Protein AF-A0A329R7V6-F1 (afdb_monomer_lite)

Organism: NCBI:txid29920

Structure (mmCIF, N/CA/C/O backbone):
data_AF-A0A329R7V6-F1
#
_entry.id   AF-A0A329R7V6-F1
#
loop_
_atom_site.group_PDB
_atom_site.id
_atom_site.type_symbol
_atom_site.label_atom_id
_atom_site.label_alt_id
_atom_site.label_comp_id
_atom_site.label_asym_id
_atom_site.label_entity_id
_atom_site.label_seq_id
_atom_site.pdbx_PDB_ins_code
_atom_site.Cartn_x
_atom_site.Cartn_y
_atom_site.Cartn_z
_atom_site.occupancy
_atom_site.B_iso_or_equiv
_atom_site.auth_seq_id
_atom_site.auth_comp_id
_atom_site.auth_asym_id
_atom_site.auth_atom_id
_atom_site.pdbx_PDB_model_num
ATOM 1 N N . MET A 1 1 ? 5.541 -12.336 -3.473 1.00 42.47 1 MET A N 1
ATOM 2 C CA . MET A 1 1 ? 6.034 -11.469 -2.370 1.00 42.47 1 MET A CA 1
ATOM 3 C C . MET A 1 1 ? 6.518 -12.297 -1.182 1.00 42.47 1 MET A C 1
ATOM 5 O O . MET A 1 1 ? 7.605 -12.032 -0.698 1.00 42.47 1 MET A O 1
ATOM 9 N N . PHE A 1 2 ? 5.771 -13.330 -0.771 1.00 46.72 2 PHE A N 1
ATOM 10 C CA . PHE A 1 2 ? 6.208 -14.317 0.228 1.00 46.72 2 PHE A CA 1
ATOM 11 C C . PHE A 1 2 ? 7.547 -14.991 -0.141 1.00 46.72 2 PHE A C 1
ATOM 13 O O . PHE A 1 2 ? 8.508 -14.904 0.614 1.00 46.72 2 PHE A O 1
ATOM 20 N N . GLU A 1 3 ? 7.664 -15.524 -1.359 1.00 45.62 3 GLU A N 1
ATOM 21 C CA . GLU A 1 3 ? 8.892 -16.182 -1.849 1.00 45.62 3 GLU A CA 1
ATOM 22 C C . GLU A 1 3 ? 10.085 -15.220 -2.011 1.00 45.62 3 GLU A C 1
ATOM 24 O O . GLU A 1 3 ? 11.224 -15.572 -1.720 1.00 45.62 3 GLU A O 1
ATOM 29 N N . TYR A 1 4 ? 9.819 -13.967 -2.400 1.00 49.75 4 TYR A N 1
ATOM 30 C CA . TYR A 1 4 ? 10.835 -12.908 -2.490 1.00 49.75 4 TYR A CA 1
ATOM 31 C C . TYR A 1 4 ? 11.442 -12.571 -1.117 1.00 49.75 4 TYR A C 1
ATOM 33 O O . TYR A 1 4 ? 12.631 -12.275 -1.014 1.00 49.75 4 TYR A O 1
ATOM 41 N N . ASN A 1 5 ? 10.633 -12.645 -0.055 1.00 54.78 5 ASN A N 1
ATOM 42 C CA . ASN A 1 5 ? 11.086 -12.429 1.317 1.00 54.78 5 ASN A CA 1
ATOM 43 C C . ASN A 1 5 ? 11.828 -13.660 1.878 1.00 54.78 5 ASN A C 1
ATOM 45 O O . ASN A 1 5 ? 12.814 -13.487 2.591 1.00 54.78 5 ASN A O 1
ATOM 49 N N . GLU A 1 6 ? 11.424 -14.880 1.504 1.00 60.44 6 GLU A N 1
ATOM 50 C CA . GLU A 1 6 ? 12.113 -16.133 1.869 1.00 60.44 6 GLU A CA 1
ATOM 51 C C . GLU A 1 6 ? 13.513 -16.257 1.246 1.00 60.44 6 GLU A C 1
ATOM 53 O O . GLU A 1 6 ? 14.445 -16.728 1.898 1.00 60.44 6 GLU A O 1
ATOM 58 N N . ALA A 1 7 ? 13.703 -15.775 0.014 1.00 59.91 7 ALA A N 1
ATOM 59 C CA . ALA A 1 7 ? 15.012 -15.763 -0.647 1.00 59.91 7 ALA A CA 1
ATOM 60 C C . ALA A 1 7 ? 16.041 -14.846 0.052 1.00 59.91 7 ALA A C 1
ATOM 62 O O . ALA A 1 7 ? 17.246 -14.972 -0.155 1.00 59.91 7 ALA A O 1
ATOM 63 N N . ARG A 1 8 ? 15.587 -13.928 0.917 1.00 54.38 8 ARG A N 1
ATOM 64 C CA . ARG A 1 8 ? 16.402 -12.888 1.566 1.00 54.38 8 ARG A CA 1
ATOM 65 C C . ARG A 1 8 ? 16.941 -13.291 2.949 1.00 54.38 8 ARG A C 1
ATOM 67 O O . ARG A 1 8 ? 17.334 -12.422 3.729 1.00 54.38 8 ARG A O 1
ATOM 74 N N . LYS A 1 9 ? 17.008 -14.596 3.252 1.00 53.03 9 LYS A N 1
ATOM 75 C CA . LYS A 1 9 ? 17.470 -15.176 4.538 1.00 53.03 9 LYS A CA 1
ATOM 76 C C . LYS A 1 9 ? 18.847 -14.689 5.043 1.00 53.03 9 LYS A C 1
ATOM 78 O O . LYS A 1 9 ? 19.158 -14.904 6.211 1.00 53.03 9 LYS A O 1
ATOM 83 N N . GLN A 1 10 ? 19.644 -13.980 4.236 1.00 53.66 10 GLN A N 1
ATOM 84 C CA . GLN A 1 10 ? 20.963 -13.427 4.596 1.00 53.66 10 GLN A CA 1
ATOM 85 C C . GLN A 1 10 ? 20.989 -11.915 4.892 1.00 53.66 10 GLN A C 1
ATOM 87 O O . GLN A 1 10 ? 21.960 -11.214 4.625 1.00 53.66 10 GLN A O 1
ATOM 92 N N . SER A 1 11 ? 19.943 -11.392 5.520 1.00 55.75 11 SER A N 1
ATOM 93 C CA . SER A 1 11 ? 20.054 -10.177 6.330 1.00 55.75 11 SER A CA 1
ATOM 94 C C . SER A 1 11 ? 19.015 -10.261 7.436 1.00 55.75 11 SER A C 1
ATOM 96 O O . SER A 1 11 ? 17.975 -9.606 7.402 1.00 55.75 11 SER A O 1
ATOM 98 N N . ARG A 1 12 ? 19.253 -11.133 8.423 1.00 56.56 12 ARG A N 1
ATOM 99 C CA . ARG A 1 12 ? 18.532 -10.998 9.689 1.00 56.56 12 ARG A CA 1
ATOM 100 C C . ARG A 1 12 ? 18.857 -9.601 10.204 1.00 56.56 12 ARG A C 1
ATOM 102 O O . ARG A 1 12 ? 20.007 -9.321 10.540 1.00 56.56 12 ARG A O 1
ATOM 109 N N . ALA A 1 13 ? 17.858 -8.720 10.223 1.00 59.91 13 ALA A N 1
ATOM 110 C CA . ALA A 1 13 ? 17.951 -7.482 10.976 1.00 59.91 13 ALA A CA 1
ATOM 111 C C . ALA A 1 13 ? 18.477 -7.848 12.371 1.00 59.91 13 ALA A C 1
ATOM 113 O O . ALA A 1 13 ? 17.977 -8.803 12.974 1.00 59.91 13 ALA A O 1
ATOM 114 N N . LYS A 1 14 ? 19.524 -7.154 12.845 1.00 67.25 14 LYS A N 1
ATOM 115 C CA . LYS A 1 14 ? 20.061 -7.367 14.197 1.00 67.25 14 LYS A CA 1
ATOM 116 C C . LYS A 1 14 ? 18.889 -7.417 15.170 1.00 67.25 14 LYS A C 1
ATOM 118 O O . LYS A 1 14 ? 17.981 -6.596 15.033 1.00 67.25 14 LYS A O 1
ATOM 123 N N . THR A 1 15 ? 18.906 -8.360 16.114 1.00 60.94 15 THR A N 1
ATOM 124 C CA . THR A 1 15 ? 17.868 -8.488 17.142 1.00 60.94 15 THR A CA 1
ATOM 125 C C . THR A 1 15 ? 17.731 -7.155 17.869 1.00 60.94 15 THR A C 1
ATOM 127 O O . THR A 1 15 ? 18.508 -6.823 18.759 1.00 60.94 15 THR A O 1
ATOM 130 N N . ALA A 1 16 ? 16.770 -6.352 17.429 1.00 65.88 16 ALA A N 1
ATOM 131 C CA . ALA A 1 16 ? 16.490 -5.044 17.970 1.00 65.88 16 ALA A CA 1
ATOM 132 C C . ALA A 1 16 ? 15.303 -5.210 18.908 1.00 65.88 16 ALA A C 1
ATOM 134 O O . ALA A 1 16 ? 14.226 -5.634 18.485 1.00 65.88 16 ALA A O 1
ATOM 135 N N . ARG A 1 17 ? 15.493 -4.865 20.182 1.00 68.31 17 ARG A N 1
ATOM 136 C CA . ARG A 1 17 ? 14.377 -4.682 21.110 1.00 68.31 17 ARG A CA 1
ATOM 137 C C . ARG A 1 17 ? 13.646 -3.410 20.700 1.00 68.31 17 ARG A C 1
ATOM 139 O O . ARG A 1 17 ? 13.986 -2.320 21.144 1.00 68.31 17 ARG A O 1
ATOM 146 N N . LYS A 1 18 ? 12.693 -3.545 19.779 1.00 75.31 18 LYS A N 1
ATOM 147 C CA . LYS A 1 18 ? 11.768 -2.459 19.465 1.00 75.31 18 LYS A CA 1
ATOM 148 C C . LYS A 1 18 ? 10.794 -2.341 20.628 1.00 75.31 18 LYS A C 1
ATOM 150 O O . LYS A 1 18 ? 10.190 -3.336 21.023 1.00 75.31 18 LYS A O 1
ATOM 155 N N . LEU A 1 19 ? 10.663 -1.139 21.176 1.00 74.62 19 LEU A N 1
ATOM 156 C CA . LEU A 1 19 ? 9.619 -0.853 22.143 1.00 74.62 19 LEU A CA 1
ATOM 157 C C . LEU A 1 19 ? 8.278 -0.960 21.412 1.00 74.62 19 LEU A C 1
ATOM 159 O O . LEU A 1 19 ? 8.050 -0.257 20.426 1.00 74.62 19 LEU A O 1
ATOM 163 N N . ILE A 1 20 ? 7.407 -1.853 21.867 1.00 72.44 20 ILE A N 1
ATOM 164 C CA . ILE A 1 20 ? 6.022 -1.856 21.410 1.00 72.44 20 ILE A CA 1
ATOM 165 C C . ILE A 1 20 ? 5.334 -0.746 22.195 1.00 72.44 20 ILE A C 1
ATOM 167 O O . ILE A 1 20 ? 5.119 -0.874 23.395 1.00 72.44 20 ILE A O 1
ATOM 171 N N . GLY A 1 21 ? 5.081 0.380 21.524 1.00 71.81 21 GLY A N 1
ATOM 172 C CA . GLY A 1 21 ? 4.528 1.578 22.159 1.00 71.81 21 GLY A CA 1
ATOM 173 C C . GLY A 1 21 ? 3.095 1.400 22.668 1.00 71.81 21 GLY A C 1
ATOM 174 O O . GLY A 1 21 ? 2.680 2.125 23.563 1.00 71.81 21 GLY A O 1
ATOM 175 N N . SER A 1 22 ? 2.346 0.440 22.119 1.00 75.94 22 SER A N 1
ATOM 176 C CA . SER A 1 22 ? 1.012 0.056 22.582 1.00 75.94 22 SER A CA 1
ATOM 177 C C . SER A 1 22 ? 0.610 -1.300 21.993 1.00 75.94 22 SER A C 1
ATOM 179 O O . SER A 1 22 ? 0.950 -1.599 20.847 1.00 75.94 22 SER A O 1
ATOM 181 N N . TYR A 1 23 ? -0.136 -2.094 22.764 1.00 81.88 23 TYR A N 1
ATOM 182 C CA . TYR A 1 23 ? -0.813 -3.321 22.312 1.00 81.88 23 TYR A CA 1
ATOM 183 C C . TYR A 1 23 ? -2.319 -3.125 22.074 1.00 81.88 23 TYR A C 1
ATOM 185 O O . TYR A 1 23 ? -3.021 -4.078 21.752 1.00 81.88 23 TYR A O 1
ATOM 193 N N . PHE A 1 24 ? -2.825 -1.901 22.224 1.00 85.31 24 PHE A N 1
ATOM 194 C CA . PHE A 1 24 ? -4.228 -1.564 22.009 1.00 85.31 24 PHE A CA 1
ATOM 195 C C . PHE A 1 24 ? -4.370 -0.438 20.983 1.00 85.31 24 PHE A C 1
ATOM 197 O O . PHE A 1 24 ? -3.466 0.379 20.785 1.00 85.31 24 PHE A O 1
ATOM 204 N N . GLY A 1 25 ? -5.529 -0.398 20.334 1.00 85.31 25 GLY A N 1
ATOM 205 C CA . GLY A 1 25 ? -5.874 0.606 19.342 1.00 85.31 25 GLY A CA 1
ATOM 206 C C . GLY A 1 25 ? -7.316 1.053 19.502 1.00 85.31 25 GLY A C 1
ATOM 207 O O . GLY A 1 25 ? -8.203 0.221 19.679 1.00 85.31 25 GLY A O 1
ATOM 208 N N . GLU A 1 26 ? -7.561 2.357 19.415 1.00 90.25 26 GLU A N 1
ATOM 209 C CA . GLU A 1 26 ? -8.907 2.923 19.454 1.00 90.25 26 GLU A CA 1
ATOM 210 C C . GLU A 1 26 ? -9.230 3.582 18.108 1.00 90.25 26 GLU A C 1
ATOM 212 O O . GLU A 1 26 ? -8.431 4.353 17.582 1.00 90.25 26 GLU A O 1
ATOM 217 N N . LYS A 1 27 ? -10.402 3.258 17.538 1.00 91.00 27 LYS A N 1
ATOM 218 C CA . LYS A 1 27 ? -10.924 3.840 16.282 1.00 91.00 27 LYS A CA 1
ATOM 219 C C . LYS A 1 27 ? -9.932 3.778 15.104 1.00 91.00 27 LYS A C 1
ATOM 221 O O . LYS A 1 27 ? -9.801 4.727 14.335 1.00 91.00 27 LYS A O 1
ATOM 226 N N . ILE A 1 28 ? -9.252 2.642 14.939 1.00 90.88 28 ILE A N 1
ATOM 227 C CA . ILE A 1 28 ? -8.311 2.421 13.834 1.00 90.88 28 ILE A CA 1
ATOM 228 C C . ILE A 1 28 ? -9.058 1.936 12.586 1.00 90.88 28 ILE A C 1
ATOM 230 O O . ILE A 1 28 ? -9.819 0.970 12.645 1.00 90.88 28 ILE A O 1
ATOM 234 N N . LEU A 1 29 ? -8.786 2.561 11.438 1.00 91.94 29 LEU A N 1
ATOM 235 C CA . LEU A 1 29 ? -9.160 2.025 10.130 1.00 91.94 29 LEU A CA 1
ATOM 236 C C . LEU A 1 29 ? -8.098 1.018 9.666 1.00 91.94 29 LEU A C 1
ATOM 238 O O . LEU A 1 29 ? -6.937 1.376 9.482 1.00 91.94 29 LEU A O 1
ATOM 242 N N . ILE A 1 30 ? -8.492 -0.243 9.474 1.00 91.31 30 ILE A N 1
ATOM 243 C CA . ILE A 1 30 ? -7.578 -1.339 9.120 1.00 91.31 30 ILE A CA 1
ATOM 244 C C . ILE A 1 30 ? -8.068 -2.028 7.846 1.00 91.31 30 ILE A C 1
ATOM 246 O O . ILE A 1 30 ? -9.254 -2.320 7.698 1.00 91.31 30 ILE A O 1
ATOM 250 N N . TYR A 1 31 ? -7.145 -2.340 6.933 1.00 92.12 31 TYR A N 1
ATOM 251 C CA . TYR A 1 31 ? -7.450 -3.167 5.766 1.00 92.12 31 TYR A CA 1
ATOM 252 C C . TYR A 1 31 ? -7.895 -4.572 6.179 1.00 92.12 31 TYR A C 1
ATOM 254 O O . TYR A 1 31 ? -7.267 -5.209 7.024 1.00 92.12 31 TYR A O 1
ATOM 262 N N . ALA A 1 32 ? -8.922 -5.103 5.512 1.00 92.38 32 ALA A N 1
ATOM 263 C CA . ALA A 1 32 ? -9.503 -6.402 5.851 1.00 92.38 32 ALA A CA 1
ATOM 264 C C . ALA A 1 32 ? -8.479 -7.555 5.864 1.00 92.38 32 ALA A C 1
ATOM 266 O O . ALA A 1 32 ? -8.560 -8.441 6.711 1.00 92.38 32 ALA A O 1
ATOM 267 N N . SER A 1 33 ? -7.499 -7.553 4.955 1.00 93.56 33 SER A N 1
ATOM 268 C CA . SER A 1 33 ? -6.441 -8.573 4.915 1.00 93.56 33 SER A CA 1
ATOM 269 C C . SER A 1 33 ? -5.519 -8.515 6.135 1.00 93.56 33 SER A C 1
ATOM 271 O O . SER A 1 33 ? -5.210 -9.553 6.716 1.00 93.56 33 SER A O 1
ATOM 273 N N . LEU A 1 34 ? -5.121 -7.312 6.550 1.00 92.06 34 LEU A N 1
ATOM 274 C CA . LEU A 1 34 ? -4.290 -7.107 7.734 1.00 92.06 34 LEU A CA 1
ATOM 275 C C . LEU A 1 34 ? -5.059 -7.443 9.015 1.00 92.06 34 LEU A C 1
ATOM 277 O O . LEU A 1 34 ? -4.523 -8.107 9.895 1.00 92.06 34 LEU A O 1
ATOM 281 N N . LEU A 1 35 ? -6.334 -7.053 9.087 1.00 92.25 35 LEU A N 1
ATOM 282 C CA . LEU A 1 35 ? -7.195 -7.377 10.220 1.00 92.25 35 LEU A CA 1
ATOM 283 C C . LEU A 1 35 ? -7.324 -8.894 10.413 1.00 92.25 35 LEU A C 1
ATOM 285 O O . LEU A 1 35 ? -7.138 -9.385 11.520 1.00 92.25 35 LEU A O 1
ATOM 289 N N . LYS A 1 36 ? -7.567 -9.650 9.333 1.00 94.44 36 LYS A N 1
ATOM 290 C CA . LYS A 1 36 ? -7.605 -11.123 9.381 1.00 94.44 36 LYS A CA 1
ATOM 291 C C . LYS A 1 36 ? -6.305 -11.715 9.920 1.00 94.44 36 LYS A C 1
ATOM 293 O O . LYS A 1 36 ? -6.350 -12.647 10.718 1.00 94.44 36 LYS A O 1
ATOM 298 N N . TRP A 1 37 ? -5.160 -11.171 9.502 1.00 95.06 37 TRP A N 1
ATOM 299 C CA . TRP A 1 37 ? -3.862 -11.606 10.011 1.00 95.06 37 TRP A CA 1
ATOM 300 C C . TRP A 1 37 ? -3.743 -11.343 11.513 1.00 95.06 37 TRP A C 1
ATOM 302 O O . TRP A 1 37 ? -3.370 -12.249 12.248 1.00 95.06 37 TRP A O 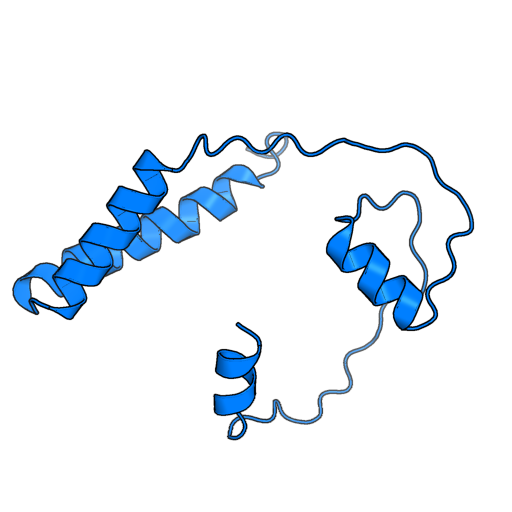1
ATOM 312 N N . TYR A 1 38 ? -4.123 -10.156 11.993 1.00 92.81 38 TYR A N 1
ATOM 313 C CA . TYR A 1 38 ? -4.070 -9.852 13.423 1.00 92.81 38 TYR A CA 1
ATOM 314 C C . TYR A 1 38 ? -4.993 -10.735 14.262 1.00 92.81 38 TYR A C 1
ATOM 316 O O . TYR A 1 38 ? -4.561 -11.225 15.302 1.00 92.81 38 TYR A O 1
ATOM 324 N N . ILE A 1 39 ? -6.222 -10.994 13.805 1.00 94.69 39 ILE A N 1
ATOM 325 C CA . ILE A 1 39 ? -7.152 -11.903 14.495 1.00 94.69 39 ILE A CA 1
ATOM 326 C C . ILE A 1 39 ? -6.535 -13.302 14.614 1.00 94.69 39 ILE A C 1
ATOM 328 O O . ILE A 1 39 ? -6.553 -13.897 15.687 1.00 94.69 39 ILE A O 1
ATOM 332 N N . ALA A 1 40 ? -5.913 -13.803 13.542 1.00 96.62 40 ALA A N 1
ATOM 333 C CA . ALA A 1 40 ? -5.221 -15.092 13.565 1.00 96.62 40 ALA A CA 1
ATOM 334 C C . ALA A 1 40 ? -4.031 -15.137 14.547 1.00 96.62 40 ALA A C 1
ATOM 336 O O . ALA A 1 40 ? -3.603 -16.221 14.930 1.00 96.62 40 ALA A O 1
ATOM 337 N N . HIS A 1 41 ? -3.511 -13.979 14.964 1.00 93.75 41 HIS A N 1
ATOM 338 C CA . HIS A 1 41 ? -2.425 -13.843 15.940 1.00 93.75 41 HIS A CA 1
ATOM 339 C C . HIS A 1 41 ? -2.922 -13.366 17.316 1.00 93.75 41 HIS A C 1
ATOM 341 O O . HIS A 1 41 ? -2.128 -12.876 18.116 1.00 93.75 41 HIS A O 1
ATOM 347 N N . GLY A 1 42 ? -4.221 -13.510 17.600 1.00 93.06 42 GLY A N 1
ATOM 348 C CA . GLY A 1 42 ? -4.792 -13.254 18.924 1.00 93.06 42 GLY A CA 1
ATOM 349 C C . GLY A 1 42 ? -5.251 -11.818 19.173 1.00 93.06 42 GLY A C 1
ATOM 350 O O . GLY A 1 42 ? -5.480 -11.452 20.321 1.00 93.06 42 GLY A O 1
ATOM 351 N N . MET A 1 43 ? -5.394 -10.984 18.136 1.00 92.50 43 MET A N 1
ATOM 352 C CA . MET A 1 43 ? -6.070 -9.692 18.292 1.00 92.50 43 MET A CA 1
ATOM 353 C C . MET A 1 43 ? -7.567 -9.899 18.527 1.00 92.50 43 MET A C 1
ATOM 355 O O . MET A 1 43 ? -8.255 -10.512 17.710 1.00 92.50 43 MET A O 1
ATOM 359 N N . GLU A 1 44 ? -8.081 -9.289 19.590 1.00 94.62 44 GLU A N 1
ATOM 360 C CA . GLU A 1 44 ? -9.504 -9.269 19.913 1.00 94.62 44 GLU A CA 1
ATOM 361 C C . GLU A 1 44 ? -10.145 -7.948 19.473 1.00 94.62 44 GLU A C 1
ATOM 363 O O . GLU A 1 44 ? -9.644 -6.858 19.755 1.00 94.62 44 GLU A O 1
ATOM 368 N N . ILE A 1 45 ? -11.280 -8.036 18.776 1.00 93.75 45 ILE A N 1
ATOM 369 C CA . ILE A 1 45 ? -12.068 -6.863 18.388 1.00 93.75 45 ILE A CA 1
ATOM 370 C C . ILE A 1 45 ? -13.107 -6.604 19.475 1.00 93.75 45 ILE A C 1
ATOM 372 O O . ILE A 1 45 ? -14.050 -7.373 19.631 1.00 93.75 45 ILE A O 1
ATOM 376 N N . THR A 1 46 ? -12.970 -5.489 20.189 1.00 95.69 46 THR A N 1
ATOM 377 C CA . THR A 1 46 ? -13.909 -5.108 21.258 1.00 95.69 46 THR A CA 1
ATOM 378 C C . THR A 1 46 ? -15.088 -4.277 20.752 1.00 95.69 46 THR A C 1
ATOM 380 O O . THR A 1 46 ? -16.185 -4.370 21.298 1.00 95.69 46 THR A O 1
ATOM 383 N N . LYS A 1 47 ? -14.884 -3.450 19.715 1.00 94.62 47 LYS A N 1
ATOM 384 C CA . LYS A 1 47 ? -15.911 -2.582 19.112 1.00 94.62 47 LYS A CA 1
ATOM 385 C C . LYS A 1 47 ? -15.690 -2.424 17.609 1.00 94.62 47 LYS A C 1
ATOM 387 O O . LYS A 1 47 ? -14.558 -2.263 17.159 1.00 94.62 47 LYS A O 1
ATOM 392 N N . THR A 1 48 ? -16.780 -2.396 16.843 1.00 93.94 48 THR A N 1
ATOM 393 C CA . THR A 1 48 ? -16.779 -2.049 15.413 1.00 93.94 48 THR A CA 1
ATOM 394 C C . THR A 1 48 ? -17.636 -0.805 15.191 1.00 93.94 48 THR A C 1
ATOM 396 O O . THR A 1 48 ? -18.685 -0.656 15.810 1.00 93.94 48 THR A O 1
ATOM 399 N N . TYR A 1 49 ? -17.162 0.115 14.347 1.00 93.88 49 TYR A N 1
ATOM 400 C CA . TYR A 1 49 ? -17.837 1.398 14.091 1.00 93.88 49 TYR A CA 1
ATOM 401 C C . TYR A 1 49 ? -18.419 1.489 12.678 1.00 93.88 49 TYR A C 1
ATOM 403 O O . TYR A 1 49 ? -19.428 2.153 12.470 1.00 93.88 49 TYR A O 1
ATOM 411 N N . GLY A 1 50 ? -17.794 0.833 11.698 1.00 93.06 50 GLY A N 1
ATOM 412 C CA . GLY A 1 50 ? -18.250 0.855 10.315 1.00 93.06 50 GLY A CA 1
ATOM 413 C C . GLY A 1 50 ? -17.357 0.033 9.396 1.00 93.06 50 GLY A C 1
ATOM 414 O O . GLY A 1 50 ? -16.250 -0.361 9.765 1.00 93.06 50 GLY A O 1
ATOM 415 N N . PHE A 1 51 ? -17.856 -0.207 8.187 1.00 93.19 51 PHE A N 1
ATOM 416 C CA . PHE A 1 51 ? -17.164 -0.952 7.143 1.00 93.19 51 PHE A CA 1
ATOM 417 C C . PHE A 1 51 ? -17.137 -0.117 5.868 1.00 93.19 51 PHE A C 1
ATOM 419 O O . PHE A 1 51 ? -18.163 0.404 5.438 1.00 93.19 51 PHE A O 1
ATOM 426 N N . ILE A 1 52 ? -15.959 -0.005 5.259 1.00 92.06 52 ILE A N 1
ATOM 427 C CA . ILE A 1 52 ? -15.779 0.668 3.974 1.00 92.06 52 ILE A CA 1
ATOM 428 C C . ILE A 1 52 ? -15.535 -0.416 2.935 1.00 92.06 52 ILE A C 1
ATOM 430 O O . ILE A 1 52 ? -14.537 -1.136 3.009 1.00 92.06 52 ILE A O 1
ATOM 434 N N . ASN A 1 53 ? -16.450 -0.548 1.976 1.00 90.12 53 ASN A N 1
ATOM 435 C CA . ASN A 1 53 ? -16.250 -1.475 0.873 1.00 90.12 53 ASN A CA 1
ATOM 436 C C . ASN A 1 53 ? -15.218 -0.896 -0.104 1.00 90.12 53 ASN A C 1
ATOM 438 O O . ASN A 1 53 ? -15.382 0.213 -0.614 1.00 90.12 53 ASN A O 1
ATOM 442 N N . ALA A 1 54 ? -14.148 -1.646 -0.355 1.00 82.38 54 ALA A N 1
ATOM 443 C CA . ALA A 1 54 ? -13.141 -1.263 -1.327 1.00 82.38 54 ALA A CA 1
ATOM 444 C C . ALA A 1 54 ? -13.622 -1.646 -2.730 1.00 82.38 54 ALA A C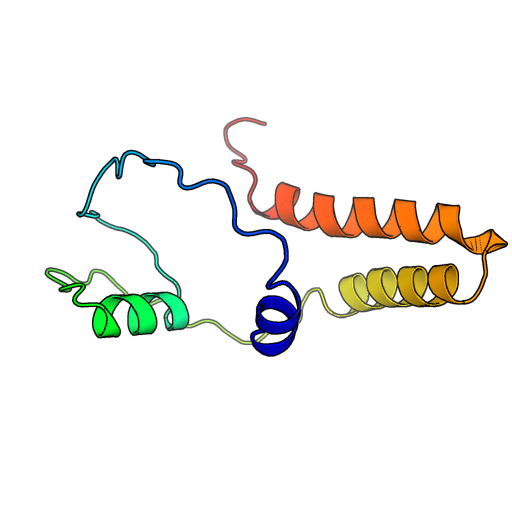 1
ATOM 446 O O . ALA A 1 54 ? -13.604 -2.817 -3.107 1.00 82.38 54 ALA A O 1
ATOM 447 N N . ASN A 1 55 ? -14.013 -0.653 -3.527 1.00 80.69 55 ASN A N 1
ATOM 448 C CA . ASN A 1 55 ? -14.325 -0.880 -4.934 1.00 80.69 55 ASN A CA 1
ATOM 449 C C . ASN A 1 55 ? -13.030 -1.080 -5.727 1.00 80.69 55 ASN A C 1
ATOM 451 O O . ASN A 1 55 ? -12.128 -0.239 -5.695 1.00 80.69 55 ASN A O 1
ATOM 455 N N . SER A 1 56 ? -12.931 -2.190 -6.461 1.00 71.12 56 SER A N 1
ATOM 456 C CA . SER A 1 56 ? -11.751 -2.505 -7.264 1.00 71.12 56 SER A CA 1
ATOM 457 C C . SER A 1 56 ? -11.724 -1.669 -8.548 1.00 71.12 56 SER A C 1
ATOM 459 O O . SER A 1 56 ? -12.048 -2.152 -9.632 1.00 71.12 56 SER A O 1
ATOM 461 N N . HIS A 1 57 ? -11.311 -0.409 -8.447 1.00 81.69 57 HIS A N 1
ATOM 462 C CA . HIS A 1 57 ? -11.005 0.417 -9.612 1.00 81.69 57 HIS A CA 1
ATOM 463 C C . HIS A 1 57 ? -9.498 0.593 -9.758 1.00 81.69 57 HIS A C 1
ATOM 465 O O . HIS A 1 57 ? -8.787 0.930 -8.815 1.00 81.69 57 HIS A O 1
ATOM 471 N N . LYS A 1 58 ? -8.994 0.386 -10.977 1.00 84.50 58 LYS A N 1
ATOM 472 C CA . LYS A 1 58 ? -7.578 0.578 -11.311 1.00 84.50 58 LYS A CA 1
ATOM 473 C C . LYS A 1 58 ? -7.344 1.968 -11.907 1.00 84.50 58 LYS A C 1
ATOM 475 O O . LYS A 1 58 ? -6.792 2.080 -12.997 1.00 84.50 58 LYS A O 1
ATOM 480 N N . ALA A 1 59 ? -7.764 3.020 -11.203 1.00 86.88 59 ALA A N 1
ATOM 481 C CA . ALA A 1 59 ? -7.676 4.405 -11.688 1.00 86.88 59 ALA A CA 1
ATOM 482 C C . ALA A 1 59 ? -6.244 4.809 -12.098 1.00 86.88 59 ALA A C 1
ATOM 484 O O . ALA A 1 59 ? -6.046 5.541 -13.061 1.00 86.88 59 ALA A O 1
ATOM 485 N N . PHE A 1 60 ? -5.235 4.249 -11.426 1.00 89.12 60 PHE A N 1
ATOM 486 C CA . PHE A 1 60 ? -3.822 4.509 -11.705 1.00 89.12 60 PHE A CA 1
ATOM 487 C C . PHE A 1 60 ? -3.167 3.497 -12.658 1.00 89.12 60 PHE A C 1
ATOM 489 O O . PHE A 1 60 ? -1.951 3.535 -12.832 1.00 89.12 60 PHE A O 1
ATOM 496 N N . ALA A 1 61 ? -3.917 2.578 -13.283 1.00 92.50 61 ALA A N 1
ATOM 497 C CA . ALA A 1 61 ? -3.328 1.568 -14.170 1.00 92.50 61 ALA A CA 1
ATOM 498 C C . ALA A 1 61 ? -2.480 2.158 -15.311 1.00 92.50 61 ALA A C 1
ATOM 500 O O . ALA A 1 61 ? -1.372 1.654 -15.510 1.00 92.50 61 ALA A O 1
ATOM 501 N N . PRO A 1 62 ? -2.918 3.211 -16.035 1.00 94.81 62 PRO A N 1
ATOM 502 C CA . PRO A 1 62 ? -2.101 3.806 -17.092 1.00 94.81 62 PRO A CA 1
ATOM 503 C C . PRO A 1 62 ? -0.779 4.363 -16.554 1.00 94.81 62 P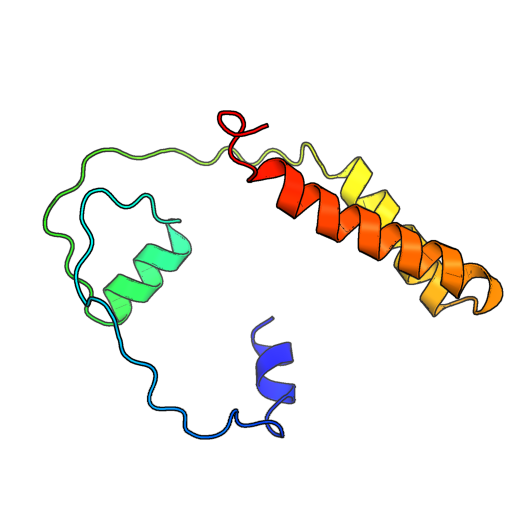RO A C 1
ATOM 505 O O . PRO A 1 62 ? 0.284 4.073 -17.101 1.00 94.81 62 PRO A O 1
ATOM 508 N N . PHE A 1 63 ? -0.839 5.079 -15.428 1.00 93.31 63 PHE A N 1
ATOM 509 C CA . PHE A 1 63 ? 0.331 5.639 -14.754 1.00 93.31 63 PHE A CA 1
ATOM 510 C C . PHE A 1 63 ? 1.311 4.545 -14.308 1.00 93.31 63 PHE A C 1
ATOM 512 O O . PHE A 1 63 ? 2.487 4.566 -14.670 1.00 93.31 63 PHE A O 1
ATOM 519 N N . MET A 1 64 ? 0.818 3.531 -13.591 1.00 93.25 64 MET A N 1
ATOM 520 C CA . MET A 1 64 ? 1.650 2.429 -13.103 1.00 93.25 64 MET A CA 1
ATOM 521 C C . MET A 1 64 ? 2.257 1.612 -14.244 1.00 93.25 64 MET A C 1
ATOM 523 O O . MET A 1 64 ? 3.394 1.148 -14.131 1.00 93.25 64 MET A O 1
ATOM 527 N N . LYS A 1 65 ? 1.532 1.453 -15.358 1.00 96.31 65 LYS A N 1
ATOM 528 C CA . LYS A 1 65 ? 2.047 0.804 -16.568 1.00 96.31 65 LYS A CA 1
ATOM 529 C C . LYS A 1 65 ? 3.173 1.621 -17.200 1.00 96.31 65 LYS A C 1
ATOM 531 O O . LYS A 1 65 ? 4.192 1.031 -17.542 1.00 96.31 65 LYS A O 1
ATOM 536 N N . ALA A 1 66 ? 3.038 2.944 -17.297 1.00 95.81 66 ALA A N 1
ATOM 537 C CA . ALA A 1 66 ? 4.094 3.815 -17.815 1.00 95.81 66 ALA A CA 1
ATOM 538 C C . ALA A 1 66 ? 5.371 3.737 -16.958 1.00 95.81 66 ALA A C 1
ATOM 540 O O . ALA A 1 66 ? 6.451 3.487 -17.490 1.00 95.81 66 ALA A O 1
ATOM 541 N N . VAL A 1 67 ? 5.236 3.840 -15.629 1.00 95.25 67 VAL A N 1
ATOM 542 C CA . VAL A 1 67 ? 6.360 3.678 -14.687 1.00 95.25 67 VAL A CA 1
ATOM 543 C C . VAL A 1 67 ? 7.017 2.306 -14.848 1.00 95.25 67 VAL A C 1
ATOM 545 O O . VAL A 1 67 ? 8.233 2.209 -14.994 1.00 95.25 67 VAL A O 1
ATOM 548 N N . SER A 1 68 ? 6.221 1.235 -14.866 1.00 95.62 68 SER A N 1
ATOM 549 C CA . SER A 1 68 ? 6.745 -0.134 -14.963 1.00 95.62 68 SER A CA 1
ATOM 550 C C . SER A 1 68 ? 7.411 -0.418 -16.311 1.00 95.62 68 SER A C 1
ATOM 552 O O . SER A 1 68 ? 8.385 -1.164 -16.365 1.00 95.62 68 SER A O 1
ATOM 554 N N . ASN A 1 69 ? 6.901 0.151 -17.404 1.00 96.75 69 ASN A N 1
ATOM 555 C CA . ASN A 1 69 ? 7.490 0.005 -18.734 1.00 96.75 69 ASN A CA 1
ATOM 556 C C . ASN A 1 69 ? 8.847 0.701 -18.815 1.00 96.75 69 ASN A C 1
ATOM 558 O O . ASN A 1 69 ? 9.822 0.049 -19.168 1.00 96.75 69 ASN A O 1
ATOM 562 N N . ALA A 1 70 ? 8.930 1.966 -18.396 1.00 94.62 70 ALA A N 1
ATOM 563 C CA . ALA A 1 70 ? 10.185 2.713 -18.397 1.00 94.62 70 ALA A CA 1
ATOM 564 C C . ALA A 1 70 ? 11.272 2.022 -17.557 1.00 94.62 70 ALA A C 1
ATOM 566 O O . ALA A 1 70 ? 12.437 1.997 -17.946 1.00 94.62 70 ALA A O 1
ATOM 567 N N . ARG A 1 71 ? 10.888 1.400 -16.433 1.00 95.25 71 ARG A N 1
ATOM 568 C CA . ARG A 1 71 ? 11.806 0.593 -15.619 1.00 95.25 71 ARG A CA 1
ATOM 569 C C . ARG A 1 71 ? 12.316 -0.643 -16.359 1.00 95.25 71 ARG A C 1
ATOM 571 O O . ARG A 1 71 ? 13.521 -0.837 -16.425 1.00 95.25 71 ARG A O 1
ATOM 578 N N . ARG A 1 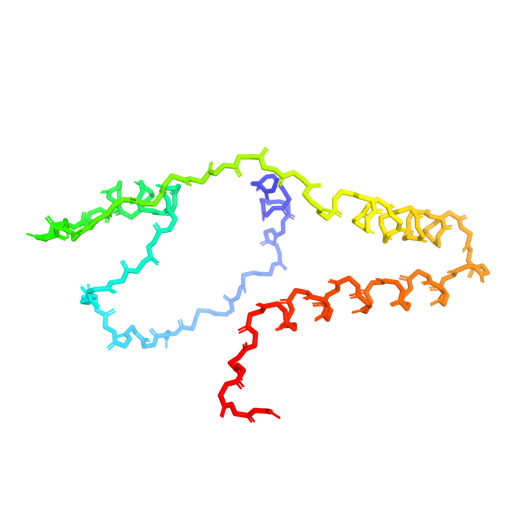72 ? 11.416 -1.428 -16.961 1.00 96.38 72 ARG A N 1
ATOM 579 C CA . ARG A 1 72 ? 11.792 -2.615 -17.750 1.00 96.38 72 ARG A CA 1
ATOM 580 C C . ARG A 1 72 ? 12.673 -2.265 -18.947 1.00 96.38 72 ARG A C 1
ATOM 582 O O . ARG A 1 72 ? 13.576 -3.021 -19.278 1.00 96.38 72 ARG A O 1
ATOM 589 N N . GLU A 1 73 ? 12.424 -1.124 -19.583 1.00 95.44 73 GLU A N 1
ATOM 590 C CA . GLU A 1 73 ? 13.264 -0.633 -20.676 1.00 95.44 73 GLU A CA 1
ATOM 591 C C . GLU A 1 73 ? 14.662 -0.231 -20.202 1.00 95.44 73 GLU A C 1
ATOM 593 O O . GLU A 1 73 ? 15.628 -0.563 -20.877 1.00 95.44 73 GLU A O 1
ATOM 598 N N . GLY A 1 74 ? 14.795 0.436 -19.051 1.00 93.94 74 GLY A N 1
ATOM 599 C CA . GLY A 1 74 ? 16.113 0.759 -18.488 1.00 93.94 74 GLY A CA 1
ATOM 600 C C . GLY A 1 74 ? 16.880 -0.452 -17.958 1.00 93.94 74 GLY A C 1
ATOM 601 O O . GLY A 1 74 ? 18.107 -0.432 -17.960 1.00 93.94 74 GLY A O 1
ATOM 602 N N . ASP A 1 75 ? 16.180 -1.515 -17.550 1.00 92.19 75 ASP A N 1
ATO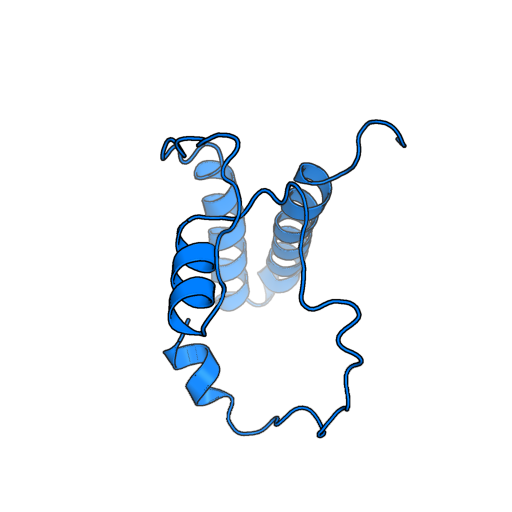M 603 C CA . ASP A 1 75 ? 16.814 -2.795 -17.209 1.00 92.19 75 ASP A CA 1
ATOM 604 C C . ASP A 1 75 ? 17.389 -3.489 -18.465 1.00 92.19 75 ASP A C 1
ATOM 606 O O . ASP A 1 75 ? 18.414 -4.165 -18.383 1.00 92.19 75 ASP A O 1
ATOM 610 N N . ALA A 1 76 ? 16.748 -3.313 -19.630 1.00 94.50 76 ALA A N 1
ATOM 611 C CA . ALA A 1 76 ? 17.183 -3.884 -20.909 1.00 94.50 76 ALA A CA 1
ATOM 612 C C . ALA A 1 76 ? 18.235 -3.028 -21.641 1.00 94.50 76 ALA A C 1
ATOM 614 O O . ALA A 1 76 ? 19.107 -3.572 -22.318 1.00 94.50 76 ALA A O 1
ATOM 615 N N . ASP A 1 77 ? 18.162 -1.701 -21.511 1.00 93.44 77 ASP A N 1
ATOM 616 C CA . ASP A 1 77 ? 19.024 -0.736 -22.195 1.00 93.44 77 ASP A CA 1
ATOM 617 C C . ASP A 1 77 ? 19.685 0.231 -21.200 1.00 93.44 77 ASP A C 1
ATOM 619 O O . ASP A 1 77 ? 19.045 1.105 -20.606 1.00 93.44 77 ASP A O 1
ATOM 623 N N . LYS A 1 78 ? 21.014 0.126 -21.079 1.00 91.81 78 LYS A N 1
ATOM 624 C CA . LYS A 1 78 ? 21.824 0.957 -20.176 1.00 91.81 78 LYS A CA 1
ATOM 625 C C . LYS A 1 78 ? 21.752 2.450 -20.505 1.00 91.81 78 LYS A C 1
ATOM 627 O O . LYS A 1 78 ? 21.897 3.260 -19.591 1.00 91.81 78 LYS A O 1
ATOM 632 N N . TYR A 1 79 ? 21.491 2.836 -21.756 1.00 94.38 79 TYR A N 1
ATOM 633 C CA . TYR A 1 79 ? 21.337 4.247 -22.127 1.00 94.38 79 TYR A CA 1
ATOM 634 C C . TYR A 1 79 ? 20.033 4.853 -21.587 1.00 94.38 79 TYR A C 1
ATOM 636 O O . TYR A 1 79 ? 19.939 6.066 -21.405 1.00 94.38 79 TYR A O 1
ATOM 644 N N . LYS A 1 80 ? 19.045 4.015 -21.247 1.00 93.44 80 LYS A N 1
ATOM 645 C CA . LYS A 1 80 ? 17.771 4.420 -20.635 1.00 93.44 80 LYS A CA 1
ATOM 646 C C . LYS A 1 80 ? 17.770 4.341 -19.106 1.00 93.44 80 LYS A C 1
ATOM 648 O O . LYS A 1 80 ? 16.755 4.658 -18.483 1.00 93.44 80 LYS A O 1
ATOM 653 N N . ALA A 1 81 ? 18.892 3.979 -18.480 1.00 93.81 81 ALA A N 1
ATOM 654 C CA . ALA A 1 81 ? 18.987 3.820 -17.028 1.00 93.81 81 ALA A CA 1
ATOM 655 C C . ALA A 1 81 ? 18.590 5.095 -16.257 1.00 93.81 81 ALA A C 1
ATOM 657 O O . ALA A 1 81 ? 17.883 5.018 -15.252 1.00 93.81 81 ALA A O 1
ATOM 658 N N . MET A 1 82 ? 18.970 6.278 -16.759 1.00 95.25 82 MET A N 1
ATOM 659 C CA . MET A 1 82 ? 18.590 7.558 -16.146 1.00 95.25 82 MET A CA 1
ATOM 660 C C . MET A 1 82 ? 17.067 7.759 -16.141 1.00 95.25 82 MET A C 1
ATOM 662 O O . MET A 1 82 ? 16.492 8.109 -15.111 1.00 95.25 82 MET A O 1
ATOM 666 N N . ILE A 1 83 ? 16.398 7.473 -17.262 1.00 93.88 83 ILE A N 1
ATOM 667 C CA . ILE A 1 83 ? 14.937 7.587 -17.390 1.00 93.88 83 ILE A CA 1
ATOM 668 C C . ILE A 1 83 ? 14.238 6.601 -16.445 1.00 93.88 83 ILE A C 1
ATOM 670 O O . ILE A 1 83 ? 13.263 6.958 -15.783 1.00 93.88 83 ILE A O 1
ATOM 674 N N . ALA A 1 84 ? 14.749 5.374 -16.332 1.00 95.31 84 ALA A N 1
ATOM 675 C CA . ALA A 1 84 ? 14.196 4.368 -15.430 1.00 95.31 84 ALA A CA 1
ATOM 676 C C . ALA A 1 84 ? 14.277 4.778 -13.950 1.00 95.31 84 ALA A C 1
ATOM 678 O O . ALA A 1 84 ? 13.308 4.579 -13.207 1.00 95.31 84 ALA A O 1
ATOM 679 N N . GLU A 1 85 ? 15.388 5.380 -13.516 1.00 95.94 85 GLU A N 1
ATOM 680 C CA . GLU A 1 85 ? 15.515 5.886 -12.145 1.00 95.94 85 GLU A CA 1
ATOM 681 C C . GLU A 1 85 ? 14.649 7.131 -11.902 1.00 95.94 85 GLU A C 1
ATOM 683 O O . GLU A 1 85 ? 14.015 7.231 -10.849 1.00 95.94 85 GLU A O 1
ATOM 688 N N . MET A 1 86 ? 14.504 8.027 -12.885 1.00 96.19 86 MET A N 1
ATOM 689 C CA . MET A 1 86 ? 13.555 9.144 -12.784 1.00 96.19 86 MET A CA 1
ATOM 690 C C . MET A 1 86 ? 12.110 8.646 -12.647 1.00 96.19 86 MET A C 1
ATOM 692 O O . MET A 1 86 ? 11.381 9.084 -11.758 1.00 96.19 86 MET A O 1
ATOM 696 N N . MET A 1 87 ? 11.692 7.677 -13.466 1.00 95.75 87 MET A N 1
ATOM 697 C CA . MET A 1 87 ? 10.330 7.133 -13.413 1.00 95.75 87 MET A CA 1
ATOM 698 C C . MET A 1 87 ? 10.056 6.352 -12.126 1.00 95.75 87 MET A C 1
ATOM 700 O O . MET A 1 87 ? 8.941 6.388 -11.606 1.00 95.75 87 MET A O 1
ATOM 704 N N . LYS A 1 88 ? 11.070 5.693 -11.560 1.00 94.31 88 LYS A N 1
ATOM 705 C CA . LYS A 1 88 ? 10.994 5.101 -10.218 1.00 94.31 88 LYS A CA 1
ATOM 706 C C . LYS A 1 88 ? 10.737 6.161 -9.152 1.00 94.31 88 LYS A C 1
ATOM 708 O O . LYS A 1 88 ? 9.872 5.960 -8.302 1.00 94.31 88 LYS A O 1
ATOM 713 N N . LEU A 1 89 ? 11.474 7.273 -9.199 1.00 95.38 89 LEU A N 1
ATOM 714 C CA . LEU A 1 89 ? 11.290 8.376 -8.262 1.00 95.38 89 LEU A CA 1
ATOM 715 C C . LEU A 1 89 ? 9.871 8.944 -8.362 1.00 95.38 89 LEU A C 1
ATOM 717 O O . LEU A 1 89 ? 9.212 9.074 -7.335 1.00 95.38 89 LEU A O 1
ATOM 721 N N . VAL A 1 90 ? 9.381 9.197 -9.580 1.00 94.50 90 VAL A N 1
ATOM 722 C CA . VAL A 1 90 ? 8.009 9.670 -9.836 1.00 94.50 90 VAL A CA 1
ATOM 723 C C . VAL A 1 90 ? 6.961 8.684 -9.307 1.00 94.50 90 VAL A C 1
ATOM 725 O O . VAL A 1 90 ? 6.004 9.087 -8.649 1.00 94.50 90 VAL A O 1
ATOM 728 N N . GLY A 1 91 ? 7.141 7.381 -9.547 1.00 93.12 91 GLY A N 1
ATOM 729 C CA . GLY A 1 91 ? 6.236 6.349 -9.034 1.00 93.12 91 GLY A CA 1
ATOM 730 C C . GLY A 1 91 ? 6.169 6.323 -7.504 1.00 93.12 91 GLY A C 1
ATOM 731 O O . GLY A 1 91 ? 5.082 6.279 -6.929 1.00 93.12 91 GLY A O 1
ATOM 732 N N . ASN A 1 92 ? 7.323 6.402 -6.840 1.00 92.19 92 ASN A N 1
ATOM 733 C CA . ASN A 1 92 ? 7.402 6.394 -5.379 1.00 92.19 92 ASN A CA 1
ATOM 734 C C . ASN A 1 92 ? 6.847 7.687 -4.759 1.00 92.19 92 ASN A C 1
ATOM 736 O O . ASN A 1 92 ? 6.149 7.637 -3.744 1.00 92.19 92 ASN A O 1
ATOM 740 N N . SER A 1 93 ? 7.135 8.845 -5.360 1.00 92.25 93 SER A N 1
ATOM 741 C CA . SER A 1 93 ? 6.683 10.141 -4.847 1.00 92.25 93 SER A CA 1
ATOM 742 C C . SER A 1 93 ? 5.175 10.333 -5.002 1.00 92.25 93 SER A C 1
ATOM 744 O O . SER A 1 93 ? 4.550 10.904 -4.108 1.00 92.25 93 SER A O 1
ATOM 746 N N . ALA A 1 94 ? 4.568 9.799 -6.067 1.00 91.38 94 ALA A N 1
ATOM 747 C CA . ALA A 1 94 ? 3.122 9.842 -6.272 1.00 91.38 94 ALA A CA 1
ATOM 748 C C . ALA A 1 94 ? 2.353 9.187 -5.112 1.00 91.38 94 ALA A C 1
ATOM 750 O O . ALA A 1 94 ? 1.361 9.740 -4.636 1.00 91.38 94 ALA A O 1
ATOM 751 N N . PHE A 1 95 ? 2.844 8.051 -4.601 1.00 86.38 95 PHE A N 1
ATOM 752 C CA . PHE A 1 95 ? 2.250 7.402 -3.433 1.00 86.38 95 PHE A CA 1
ATOM 753 C C . PHE A 1 95 ? 2.350 8.289 -2.187 1.00 86.38 95 PHE A C 1
ATOM 755 O O . PHE A 1 95 ? 1.342 8.541 -1.528 1.00 86.38 95 PHE A O 1
ATOM 762 N N . GLY A 1 96 ? 3.541 8.827 -1.903 1.00 87.12 96 GLY A N 1
ATOM 763 C CA . GLY A 1 96 ? 3.745 9.728 -0.765 1.00 87.12 96 GLY A CA 1
ATOM 764 C C . GLY A 1 96 ? 2.854 10.971 -0.833 1.00 87.12 96 GLY A C 1
ATOM 765 O O . GLY A 1 96 ? 2.261 11.361 0.168 1.00 87.12 96 GLY A O 1
ATOM 766 N N . ARG A 1 97 ? 2.687 11.546 -2.031 1.00 88.00 97 ARG A N 1
ATOM 767 C CA . ARG A 1 97 ? 1.807 12.699 -2.247 1.00 88.00 97 ARG A CA 1
ATOM 768 C C . ARG A 1 97 ? 0.332 12.362 -2.020 1.00 88.00 97 ARG A C 1
ATOM 770 O O . ARG A 1 97 ? -0.383 13.192 -1.477 1.00 88.00 97 ARG A O 1
ATOM 777 N N . SER A 1 98 ? -0.113 11.161 -2.393 1.00 85.19 98 SER A N 1
ATOM 778 C CA . SER A 1 98 ? -1.511 10.734 -2.215 1.00 85.19 98 SER A CA 1
ATOM 779 C C . SER A 1 98 ? -1.935 10.562 -0.751 1.00 85.19 98 SER A C 1
ATOM 781 O O . SER A 1 98 ? -3.114 10.694 -0.441 1.00 85.19 98 SER A O 1
ATOM 783 N N . GLY A 1 99 ? -0.982 10.289 0.144 1.00 83.19 99 GLY A N 1
ATOM 784 C CA . GLY A 1 99 ? -1.215 10.160 1.586 1.00 83.19 99 GLY A CA 1
ATOM 785 C C . GLY A 1 99 ? -0.892 11.423 2.384 1.00 83.19 99 GLY A C 1
ATOM 786 O O . GLY A 1 99 ? -0.822 11.359 3.610 1.00 83.19 99 GLY A O 1
ATOM 787 N N . MET A 1 100 ? -0.622 12.543 1.711 1.00 87.94 100 MET A N 1
ATOM 788 C CA . MET A 1 100 ? -0.214 13.784 2.360 1.00 87.94 100 MET A CA 1
ATOM 789 C C . MET A 1 100 ? -1.393 14.453 3.074 1.00 87.94 100 MET A C 1
ATOM 791 O O . MET A 1 100 ? -2.496 14.543 2.539 1.00 87.94 100 MET A O 1
ATOM 795 N N . ASP A 1 101 ? -1.134 14.957 4.279 1.00 85.12 101 ASP A N 1
ATOM 796 C CA . ASP A 1 101 ? -2.080 15.786 5.021 1.00 85.12 101 ASP A CA 1
ATOM 797 C C . ASP A 1 101 ? -2.211 17.157 4.346 1.00 85.12 101 ASP A C 1
ATOM 799 O O . ASP A 1 101 ? -1.327 18.009 4.448 1.00 85.12 101 ASP A O 1
ATOM 803 N N . MET A 1 102 ? -3.332 17.354 3.655 1.00 84.31 102 MET A N 1
ATOM 804 C CA . MET A 1 102 ? -3.638 18.584 2.923 1.00 84.31 102 MET A CA 1
ATOM 805 C C . MET A 1 102 ? -3.934 19.783 3.834 1.00 84.31 102 MET A C 1
ATOM 807 O O . MET A 1 102 ? -4.063 20.888 3.333 1.00 84.31 102 MET A O 1
ATOM 811 N N . SER A 1 103 ? -4.061 19.602 5.154 1.00 85.50 103 SER A N 1
ATOM 812 C CA . SER A 1 103 ? -4.260 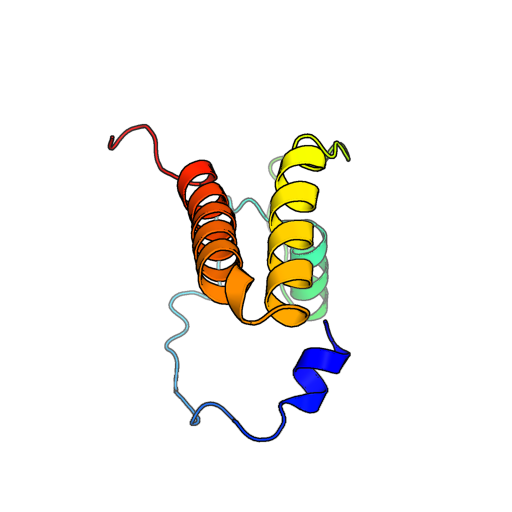20.727 6.084 1.00 85.50 103 SER A CA 1
ATOM 813 C C . SER A 1 103 ? -2.959 21.448 6.453 1.00 85.50 103 SER A C 1
ATOM 815 O O . SER A 1 103 ? -2.990 22.520 7.053 1.00 85.50 103 SER A O 1
ATOM 817 N N . LYS A 1 104 ? -1.808 20.853 6.119 1.00 79.69 104 LYS A N 1
ATOM 818 C CA . LYS A 1 104 ? -0.472 21.337 6.498 1.00 79.69 104 LYS A CA 1
ATOM 819 C C . LYS A 1 104 ? 0.355 21.826 5.309 1.00 79.69 104 LYS A C 1
ATOM 821 O O . LYS A 1 104 ? 1.557 22.034 5.472 1.00 79.69 104 LYS A O 1
ATOM 826 N N . HIS A 1 105 ? -0.244 21.933 4.126 1.00 61.38 105 HIS A N 1
ATOM 827 C CA . HIS A 1 105 ? 0.361 22.366 2.862 1.00 61.38 105 HIS A CA 1
ATOM 828 C C . HIS A 1 105 ? -0.632 23.241 2.106 1.00 61.38 105 HIS A C 1
ATOM 830 O O . HIS A 1 105 ? -0.158 24.150 1.394 1.00 61.38 105 HIS A O 1
#

Foldseek 3Di:
DVVVVVVPVPCDPPPDPDPPPDPDDDPDDDDPVVVVVVVVVPDDDPDDDDDDDDDPDPPCVVLVVVLVVLLVVCVVDVVSVVVNVVSVVVVVVVVVVVPDDPVVD

pLDDT: mean 84.59, std 14.27, range [42.47, 96.75]

Sequence (105 aa):
MFEYNEARKQSRAKTARKLIGSYFGEKILIYASLLKWYIAHGMEITKTYGFINANSHKAFAPFMKAVSNARREGDADKYKAMIAEMMKLVGNSAFGRSGMDMSKH

Radius of gyration: 19.63 Å; chains: 1; bounding box: 40×38×45 Å

Secondary structure (DSSP, 8-state):
-HHHHHTTTT------------S--SS----HHHHHHHHHTT----------------TTHHHHHHHHHHHHHHHH-GGGHHHHHHHHHHHHHHHHHHT--TT--